Protein 2J05 (pdb70)

Secondary structure (P-SEA, 3-state):
cccbbbbbcbbbbccccccbbbbcccccccccccccccccccccccbbbbbbccccccccc/cbbbbbcccccccccccbbbbcccccccccccccccccccccccccccccccccccc

Radius of gyration: 14.73 Å; Cα contacts (8 Å, |Δi|>4): 265; chains: 2; bounding box: 36×28×39 Å

CATH classification: 2.30.30.40

Sequence (118 aa):
SHRRRVRAILPYTKVPDTDEISFLKGDFIVHNELEDGWWVTNLRTDEQGLIVEDLVEEVGRRRRVRAILPYTKVPDTDEISFLKGDFIVHNELEDGWWVTNLRTDEQGLIVEDLVEEV

Structure (mmCIF, N/CA/C/O backbone):
data_2J05
#
_entry.id   2J05
#
_cell.length_a   32.800
_cell.length_b   32.800
_cell.length_c   183.330
_cell.angle_alpha   90.00
_cell.angle_beta   90.00
_cell.angle_gamma   120.00
#
_symmetry.space_group_name_H-M   'P 61'
#
loop_
_entity.id
_entity.type
_entity.pdbx_description
1 polymer 'RAS GTPASE-ACTIVATING PROTEIN 1'
2 water water
#
loop_
_atom_site.group_PDB
_atom_site.id
_atom_site.type_symbol
_atom_site.label_atom_id
_atom_site.label_alt_id
_atom_site.label_comp_id
_atom_site.label_asym_id
_atom_site.label_entity_id
_atom_site.label_seq_id
_atom_site.pdbx_PDB_ins_code
_atom_site.Cartn_x
_atom_site.Cartn_y
_atom_site.Cartn_z
_atom_site.occupancy
_atom_site.B_iso_or_equiv
_atom_site.auth_seq_id
_atom_site.auth_comp_id
_atom_site.auth_asym_id
_atom_site.auth_atom_id
_atom_site.pdbx_PDB_model_num
ATOM 1 N N . SER A 1 2 ? 3.988 41.048 24.777 1.00 39.12 278 SER A N 1
ATOM 2 C CA . SER A 1 2 ? 5.119 40.078 24.841 1.00 35.33 278 SER A CA 1
ATOM 3 C C . SER A 1 2 ? 4.965 39.107 26.004 1.00 33.32 278 SER A C 1
ATOM 4 O O . SER A 1 2 ? 4.755 39.516 27.149 1.00 34.82 278 SER A O 1
ATOM 7 N N . HIS A 1 3 ? 5.074 37.819 25.701 1.00 29.40 279 HIS A N 1
ATOM 8 C CA . HIS A 1 3 ? 4.965 36.771 26.707 1.00 25.27 279 HIS A CA 1
ATOM 9 C C . HIS A 1 3 ? 6.352 36.194 26.981 1.00 21.80 279 HIS A C 1
ATOM 10 O O . HIS A 1 3 ? 6.497 35.212 27.695 1.00 18.52 279 HIS A O 1
ATOM 25 N N . ARG A 1 5 ? 9.736 35.161 28.447 1.00 15.45 281 ARG A N 1
ATOM 26 C CA . ARG A 1 5 ? 10.165 34.956 29.837 1.00 17.91 281 ARG A CA 1
ATOM 27 C C . ARG A 1 5 ? 9.011 34.941 30.839 1.00 14.76 281 ARG A C 1
ATOM 28 O O . ARG A 1 5 ? 9.199 35.277 32.009 1.00 15.36 281 ARG A O 1
ATOM 36 N N . ARG A 1 6 ? 7.825 34.558 30.388 1.00 12.43 282 ARG A N 1
ATOM 37 C CA . ARG A 1 6 ? 6.657 34.514 31.271 1.00 11.91 282 ARG A CA 1
ATOM 38 C C . ARG A 1 6 ? 6.058 33.124 31.325 1.00 12.70 282 ARG A C 1
ATOM 39 O O . ARG A 1 6 ? 6.259 32.311 30.415 1.00 13.80 282 ARG A O 1
ATOM 47 N N . ARG A 1 7 ? 5.342 32.846 32.411 1.00 12.17 283 ARG A N 1
ATOM 48 C CA . ARG A 1 7 ? 4.634 31.576 32.548 1.00 10.65 283 ARG A CA 1
ATOM 49 C C . ARG A 1 7 ? 3.221 31.860 32.043 1.00 11.44 283 ARG A C 1
ATOM 50 O O . ARG A 1 7 ? 2.581 32.844 32.445 1.00 12.98 283 ARG A O 1
ATOM 58 N N . VAL A 1 8 ? 2.754 31.010 31.137 1.00 10.88 284 VAL A N 1
ATOM 59 C CA . VAL A 1 8 ? 1.428 31.152 30.551 1.00 9.71 284 VAL A CA 1
ATOM 60 C C . VAL A 1 8 ? 0.636 29.859 30.767 1.00 9.94 284 VAL A C 1
ATOM 61 O O . VAL A 1 8 ? 1.210 28.798 30.988 1.00 11.46 284 VAL A O 1
ATOM 65 N N . ARG A 1 9 ? -0.688 29.958 30.702 1.00 10.69 285 ARG A N 1
ATOM 66 C CA . ARG A 1 9 ? -1.552 28.811 30.958 1.00 10.65 285 ARG A CA 1
ATOM 67 C C . ARG A 1 9 ? -2.511 28.575 29.799 1.00 9.27 285 ARG A C 1
ATOM 68 O O . ARG A 1 9 ? -3.098 29.520 29.286 1.00 10.76 285 ARG A O 1
ATOM 76 N N . ALA A 1 10 ? -2.671 27.312 29.412 1.00 9.72 286 ALA A N 1
ATOM 77 C CA . ALA A 1 10 ? -3.573 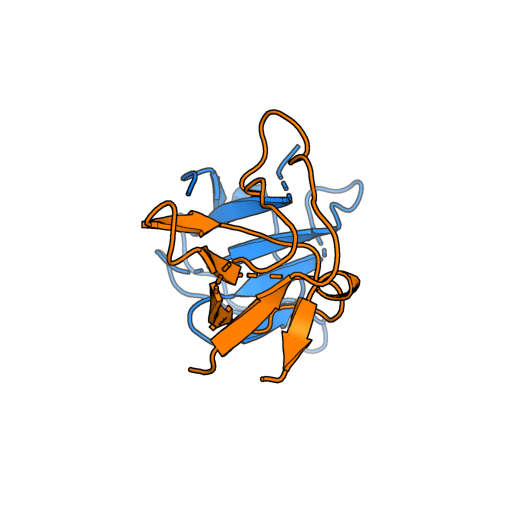26.939 28.320 1.00 10.21 286 ALA A CA 1
ATOM 78 C C . ALA A 1 10 ? -5.028 27.185 28.698 1.00 12.91 286 ALA A C 1
ATOM 79 O O . ALA A 1 10 ? -5.496 26.734 29.743 1.00 13.14 286 ALA A O 1
ATOM 81 N N . ILE A 1 11 ? -5.744 27.886 27.829 1.00 12.63 287 ILE A N 1
ATOM 82 C CA . ILE A 1 11 ? -7.154 28.165 28.077 1.00 14.35 287 ILE A CA 1
ATOM 83 C C . ILE A 1 11 ? -8.023 27.119 27.385 1.00 15.08 287 ILE A C 1
ATOM 84 O O . ILE A 1 11 ? -9.224 27.011 27.658 1.00 15.79 287 ILE A O 1
ATOM 89 N N . LEU A 1 12 ? -7.406 26.340 26.501 1.00 12.61 288 LEU A N 1
ATOM 90 C CA . LEU A 1 12 ? -8.095 25.293 25.759 1.00 11.88 288 LEU A CA 1
ATOM 91 C C . LEU A 1 12 ? -7.094 24.198 25.458 1.00 13.21 288 LEU A C 1
ATOM 92 O O . LEU A 1 12 ? -5.889 24.427 25.519 1.00 12.64 288 LEU A O 1
ATOM 97 N N . PRO A 1 13 ? -7.576 22.987 25.156 1.00 12.03 289 PRO A N 1
ATOM 98 C CA . PRO A 1 13 ? -6.657 21.893 24.835 1.00 12.10 289 PRO A CA 1
ATOM 99 C C . PRO A 1 13 ? -6.241 22.101 23.381 1.00 13.05 289 PRO A C 1
ATOM 100 O O . PRO A 1 13 ? -6.831 22.914 22.669 1.00 12.79 289 PRO A O 1
ATOM 104 N N . TYR A 1 14 ? -5.230 21.368 22.943 1.00 11.08 290 TYR A N 1
ATOM 105 C CA . TYR A 1 14 ? -4.781 21.486 21.566 1.00 10.79 290 TYR A CA 1
ATOM 106 C C . TYR A 1 14 ? -4.115 20.192 21.145 1.00 11.37 290 TYR A C 1
ATOM 107 O O . TYR A 1 14 ? -3.371 19.599 21.920 1.00 11.73 290 TYR A O 1
ATOM 116 N N . THR A 1 15 ? -4.395 19.757 19.923 1.00 10.19 291 THR A N 1
ATOM 117 C CA . THR A 1 15 ? -3.779 18.553 19.373 1.00 11.16 291 THR A CA 1
ATOM 118 C C . THR A 1 15 ? -2.890 19.049 18.236 1.00 11.80 291 THR A C 1
ATOM 119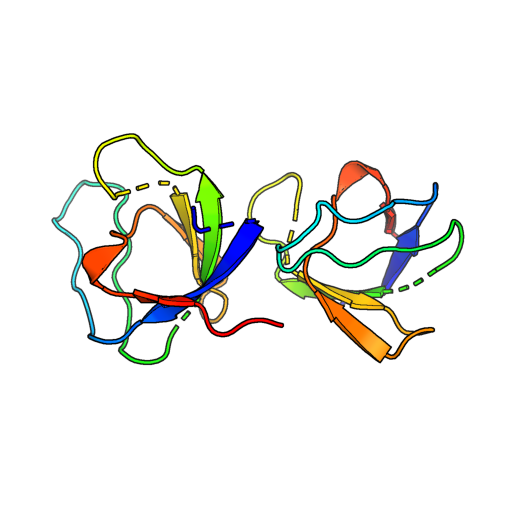 O O . THR A 1 15 ? -3.343 19.777 17.354 1.00 12.80 291 THR A O 1
ATOM 123 N N . LYS A 1 16 ? -1.620 18.656 18.264 1.00 10.81 292 LYS A N 1
ATOM 124 C CA . LYS A 1 16 ? -0.671 19.113 17.266 1.00 11.88 292 LYS A CA 1
ATOM 125 C C . LYS A 1 16 ? -0.958 18.641 15.855 1.00 11.41 292 LYS A C 1
ATOM 126 O O . LYS A 1 16 ? -1.580 17.601 15.646 1.00 13.71 292 LYS A O 1
ATOM 132 N N . VAL A 1 17 ? -0.502 19.433 14.892 1.00 11.49 293 VAL A N 1
ATOM 133 C CA . VAL A 1 17 ? -0.584 19.049 13.489 1.00 10.67 293 VAL A CA 1
ATOM 134 C C . VAL A 1 17 ? 0.534 18.000 13.374 1.00 11.55 293 VAL A C 1
ATOM 135 O O . VAL A 1 17 ? 1.667 18.258 13.770 1.00 12.35 293 VAL A O 1
ATOM 139 N N . PRO A 1 18 ? 0.229 16.801 12.862 1.00 13.32 294 PRO A N 1
ATOM 140 C CA . PRO A 1 18 ? 1.277 15.780 12.738 1.00 12.21 294 PRO A CA 1
ATOM 141 C C . PRO A 1 18 ? 2.479 16.235 11.917 1.00 13.30 294 PRO A C 1
ATOM 142 O O . PRO A 1 18 ? 2.341 16.996 10.965 1.00 14.83 294 PRO A O 1
ATOM 146 N N . ASP A 1 19 ? 3.654 15.758 12.312 1.00 16.08 295 ASP A N 1
ATOM 147 C CA . ASP A 1 19 ? 4.915 16.062 11.638 1.00 18.51 295 ASP A CA 1
ATOM 148 C C . ASP A 1 19 ? 5.416 17.491 11.760 1.00 17.75 295 ASP A C 1
ATOM 149 O O . ASP A 1 19 ? 6.184 17.976 10.923 1.00 20.36 295 ASP A O 1
ATOM 154 N N . THR A 1 20 ? 4.970 18.169 12.809 1.00 14.96 296 THR A N 1
ATOM 155 C CA . THR A 1 20 ? 5.428 19.521 13.087 1.00 15.16 296 THR A CA 1
ATOM 156 C C . THR A 1 20 ? 6.028 19.420 14.480 1.00 12.95 296 THR A C 1
ATOM 157 O O . THR A 1 20 ? 5.985 18.358 15.099 1.00 13.96 296 THR A O 1
ATOM 161 N N . ASP A 1 21 ? 6.587 20.513 14.974 1.00 13.45 297 ASP A N 1
ATOM 162 C CA . ASP A 1 21 ? 7.135 20.468 16.321 1.00 14.09 297 ASP A CA 1
ATOM 163 C C . ASP A 1 21 ? 6.243 21.185 17.309 1.00 13.75 297 ASP A C 1
ATOM 164 O O . ASP A 1 21 ? 6.678 21.668 18.357 1.00 13.72 297 ASP A O 1
ATOM 169 N N . GLU A 1 22 ? 4.968 21.249 16.943 1.00 11.50 298 GLU A N 1
ATOM 170 C CA . GLU A 1 22 ? 3.965 21.800 17.831 1.00 13.19 298 GLU A CA 1
ATOM 171 C C . GLU A 1 22 ? 3.814 20.704 18.869 1.00 12.43 298 GLU A C 1
ATOM 172 O O . GLU A 1 22 ? 4.123 19.543 18.600 1.00 13.91 298 GLU A O 1
ATOM 178 N N . ILE A 1 23 ? 3.364 21.064 20.062 1.00 11.32 299 ILE A N 1
ATOM 179 C CA . ILE A 1 23 ? 3.130 20.055 21.075 1.00 12.06 299 ILE A CA 1
ATOM 180 C C . ILE A 1 23 ? 1.655 20.060 21.436 1.00 12.46 299 ILE A C 1
ATOM 181 O O . ILE A 1 23 ? 0.994 21.099 21.396 1.00 11.28 299 ILE A O 1
ATOM 186 N N . SER A 1 24 ? 1.131 18.879 21.736 1.00 11.72 300 SER A N 1
ATOM 187 C CA . SER A 1 24 ? -0.264 18.771 22.148 1.00 11.33 300 SER A CA 1
ATOM 188 C C . SER A 1 24 ? -0.302 19.081 23.638 1.00 12.86 300 SER A C 1
ATOM 189 O O . SER A 1 24 ? 0.680 18.854 24.348 1.00 14.89 300 SER A O 1
ATOM 192 N N . PHE A 1 25 ? -1.417 19.620 24.121 1.00 10.60 301 PHE A N 1
ATOM 193 C CA . PHE A 1 25 ? -1.510 19.942 25.532 1.00 10.02 301 PHE A CA 1
ATOM 194 C C . PHE A 1 25 ? -2.944 19.965 26.018 1.00 11.41 301 PHE A C 1
ATOM 195 O O . PHE A 1 25 ? -3.896 19.936 25.227 1.00 11.52 301 PHE A O 1
ATOM 203 N N . LEU A 1 26 ? -3.083 19.999 27.333 1.00 9.56 302 LEU A N 1
ATOM 204 C CA . LEU A 1 26 ? -4.388 20.001 27.974 1.00 10.30 302 LEU A CA 1
ATOM 205 C C . LEU A 1 26 ? -4.740 21.362 28.502 1.00 12.00 302 LEU A C 1
ATOM 206 O O . LEU A 1 26 ? -3.863 22.182 28.800 1.00 12.16 302 LEU A O 1
ATOM 211 N N . LYS A 1 27 ? -6.034 21.629 28.625 1.00 13.66 303 LYS A N 1
ATOM 212 C CA . LYS A 1 27 ? -6.427 22.911 29.174 1.00 14.23 303 LYS A CA 1
ATOM 213 C C . LYS A 1 27 ? -5.825 22.941 30.581 1.00 14.50 303 LYS A C 1
ATOM 214 O O . LYS A 1 27 ? -5.798 21.923 31.279 1.00 14.45 303 LYS A O 1
ATOM 220 N N . GLY A 1 28 ? -5.313 24.097 30.987 1.00 14.14 304 GLY A N 1
ATOM 221 C CA . GLY A 1 28 ? -4.727 24.196 32.310 1.00 13.55 304 GLY A CA 1
ATOM 222 C C . GLY A 1 28 ? -3.222 23.974 32.370 1.00 13.92 304 GLY A C 1
ATOM 223 O O . GLY A 1 28 ? -2.576 24.325 33.357 1.00 15.64 304 GLY A O 1
ATOM 224 N N . ASP A 1 29 ? -2.657 23.375 31.327 1.00 13.18 305 ASP A N 1
ATOM 225 C CA . ASP A 1 29 ? -1.215 23.155 31.311 1.00 12.07 305 ASP A CA 1
ATOM 226 C C . ASP A 1 29 ? -0.502 24.498 31.371 1.00 11.79 305 ASP A C 1
ATOM 227 O O . ASP A 1 29 ? -0.988 25.498 30.850 1.00 12.12 305 ASP A O 1
ATOM 240 N N . PHE A 1 31 ? 3.197 26.755 30.812 1.00 9.52 307 PHE A N 1
ATOM 241 C CA . PHE A 1 31 ? 4.399 26.757 29.975 1.00 9.55 307 PHE A CA 1
ATOM 242 C C . PHE A 1 31 ? 5.268 27.968 30.269 1.00 9.53 307 PHE A C 1
ATOM 243 O O . PHE A 1 31 ? 4.783 28.984 30.761 1.00 11.51 307 PHE A O 1
ATOM 251 N N . ILE A 1 32 ? 6.552 27.852 29.949 1.00 10.61 308 ILE A N 1
ATOM 252 C CA . ILE A 1 32 ? 7.470 28.975 30.072 1.00 9.82 308 ILE A CA 1
ATOM 253 C C . ILE A 1 32 ? 7.822 29.322 28.626 1.00 10.36 308 ILE A C 1
ATOM 254 O O . ILE A 1 32 ? 8.205 28.451 27.850 1.00 10.93 308 ILE A O 1
ATOM 259 N N . VAL A 1 33 ? 7.669 30.587 28.260 1.00 10.48 309 VAL A N 1
ATOM 260 C CA . VAL A 1 33 ? 7.954 31.041 26.908 1.00 11.01 309 VAL A CA 1
ATOM 261 C C . VAL A 1 33 ? 9.438 31.361 26.706 1.00 12.67 309 VAL A C 1
ATOM 262 O O . VAL A 1 33 ? 9.992 32.212 27.398 1.00 11.97 309 VAL A O 1
ATOM 266 N N . HIS A 1 34 ? 10.073 30.679 25.752 1.00 11.04 310 HIS A N 1
ATOM 267 C CA . HIS A 1 34 ? 11.499 30.893 25.479 1.00 11.88 310 HIS A CA 1
ATOM 268 C C . HIS A 1 34 ? 11.776 31.796 24.279 1.00 13.06 310 HIS A C 1
ATOM 269 O O . HIS A 1 34 ? 12.743 32.557 24.284 1.00 13.18 310 HIS A O 1
ATOM 276 N N . ASN A 1 35 ? 10.945 31.683 23.248 1.00 11.08 311 ASN A N 1
ATOM 277 C CA . ASN A 1 35 ? 11.086 32.480 22.037 1.00 10.08 311 ASN A CA 1
ATOM 278 C C . ASN A 1 35 ? 9.705 32.848 21.518 1.00 12.33 311 ASN A C 1
ATOM 279 O O . ASN A 1 35 ? 8.788 32.021 21.521 1.00 12.01 311 ASN A O 1
ATOM 284 N N . GLU A 1 36 ? 9.562 34.085 21.059 1.00 14.44 312 GLU A N 1
ATOM 285 C CA . GLU A 1 36 ? 8.305 34.531 20.492 1.00 14.49 312 GLU A CA 1
ATOM 286 C C . GLU A 1 36 ? 8.555 34.752 19.011 1.00 15.81 312 GLU A C 1
ATOM 287 O O . GLU A 1 36 ? 9.386 35.577 18.633 1.00 17.99 312 GLU A O 1
ATOM 293 N N . LEU A 1 37 ? 7.862 33.998 18.168 1.00 15.77 313 LEU A N 1
ATOM 294 C CA . LEU A 1 37 ? 8.043 34.155 16.728 1.00 21.87 313 LEU A CA 1
ATOM 295 C C . LEU A 1 37 ? 7.050 35.230 16.251 1.00 26.34 313 LEU A C 1
ATOM 296 O O . LEU A 1 37 ? 6.006 35.434 16.876 1.00 28.46 313 LEU A O 1
ATOM 301 N N . GLU A 1 38 ? 7.370 35.922 15.160 1.00 31.64 314 GLU A N 1
ATOM 302 C CA . GLU A 1 38 ? 6.510 37.011 14.678 1.00 36.19 314 GLU A CA 1
ATOM 303 C C . GLU A 1 38 ? 5.162 36.656 14.048 1.00 37.07 314 GLU A C 1
ATOM 304 O O . GLU A 1 38 ? 4.674 37.389 13.184 1.00 40.22 314 GLU A O 1
ATOM 310 N N . ASP A 1 39 ? 4.551 35.557 14.480 1.00 35.87 315 ASP A N 1
ATOM 311 C CA . ASP A 1 39 ? 3.255 35.152 13.936 1.00 34.34 315 ASP A CA 1
ATOM 312 C C . ASP A 1 39 ? 2.322 34.662 15.043 1.00 32.15 315 ASP A C 1
ATOM 313 O O . ASP A 1 39 ? 1.226 34.164 14.776 1.00 31.03 315 ASP A O 1
ATOM 318 N N . GLY A 1 40 ? 2.764 34.809 16.287 1.00 27.58 316 GLY A N 1
ATOM 319 C CA . GLY A 1 40 ? 1.953 34.372 17.405 1.00 22.16 316 GLY A CA 1
ATOM 320 C C . GLY A 1 40 ? 2.443 33.059 17.981 1.00 17.74 316 GLY A C 1
ATOM 321 O O . GLY A 1 40 ? 2.142 32.732 19.129 1.00 16.95 316 GLY A O 1
ATOM 322 N N . TRP A 1 41 ? 3.191 32.291 17.193 1.00 15.41 317 TRP A N 1
ATOM 323 C CA . TRP A 1 41 ? 3.695 31.030 17.706 1.00 12.07 317 TRP A CA 1
ATOM 324 C C . TRP A 1 41 ? 4.898 31.282 18.600 1.00 12.85 317 TRP A C 1
ATOM 325 O O . TRP A 1 41 ? 5.600 32.283 18.456 1.00 12.86 317 TRP A O 1
ATOM 344 N N . TRP A 1 43 ? 8.158 29.221 21.114 1.00 8.55 319 TRP A N 1
ATOM 345 C CA . TRP A 1 43 ? 8.879 28.016 21.505 1.00 8.47 319 TRP A CA 1
ATOM 346 C C . TRP A 1 43 ? 8.805 28.049 23.028 1.00 8.51 319 TRP A C 1
ATOM 347 O O . TRP A 1 43 ? 9.176 29.046 23.656 1.00 9.91 319 TRP A O 1
ATOM 358 N N . VAL A 1 44 ? 8.326 26.956 23.614 1.00 9.36 320 VAL A N 1
ATOM 359 C CA . VAL A 1 44 ? 8.098 26.901 25.053 1.00 8.48 320 VAL A CA 1
ATOM 360 C C . VAL A 1 44 ? 8.416 25.546 25.662 1.00 7.40 320 VAL A C 1
ATOM 361 O O . VAL A 1 44 ? 8.728 24.584 24.963 1.00 8.61 320 VAL A O 1
ATOM 365 N N . THR A 1 45 ? 8.319 25.489 26.988 1.00 9.63 321 THR A N 1
ATOM 366 C CA . THR A 1 45 ? 8.442 24.230 27.703 1.00 10.12 321 THR A CA 1
ATOM 367 C C . THR A 1 45 ? 7.114 24.049 28.435 1.00 9.53 321 THR A C 1
ATOM 368 O O . THR A 1 45 ? 6.632 24.986 29.089 1.00 10.10 321 THR A O 1
ATOM 372 N N . ASN A 1 46 ? 6.512 22.869 28.298 1.00 9.88 322 ASN A N 1
ATOM 373 C CA . ASN A 1 46 ? 5.277 22.532 29.010 1.00 11.71 322 ASN A CA 1
ATOM 374 C C . ASN A 1 46 ? 5.792 22.049 30.370 1.00 10.92 322 ASN A C 1
ATOM 375 O O . ASN A 1 46 ? 6.540 21.074 30.446 1.00 11.75 322 ASN A O 1
ATOM 380 N N . LEU A 1 47 ? 5.407 22.752 31.431 1.00 10.90 323 LEU A N 1
ATOM 381 C CA . LEU A 1 47 ? 5.876 22.436 32.775 1.00 11.32 323 LEU A CA 1
ATOM 382 C C . LEU A 1 47 ? 5.402 21.104 33.341 1.00 14.82 323 LEU A C 1
ATOM 383 O O . LEU A 1 47 ? 6.009 20.564 34.267 1.00 16.67 323 LEU A O 1
ATOM 388 N N . ARG A 1 48 ? 4.322 20.565 32.791 1.00 15.45 324 ARG A N 1
ATOM 389 C CA . ARG A 1 48 ? 3.824 19.288 33.271 1.00 18.26 324 ARG A CA 1
ATOM 390 C C . ARG A 1 48 ? 4.595 18.129 32.649 1.00 19.64 324 ARG A C 1
ATOM 391 O O . ARG A 1 48 ? 5.027 17.216 33.345 1.00 23.46 324 ARG A O 1
ATOM 399 N N . THR A 1 49 ? 4.779 18.180 31.335 1.00 19.71 325 THR A N 1
ATOM 400 C CA . THR A 1 49 ? 5.462 17.116 30.608 1.00 21.98 325 THR A CA 1
ATOM 401 C C . THR A 1 49 ? 6.960 17.323 30.409 1.00 22.53 325 THR A C 1
ATOM 402 O O . THR A 1 49 ? 7.667 16.384 30.053 1.00 24.97 325 THR A O 1
ATOM 406 N N . ASP A 1 50 ? 7.433 18.547 30.628 1.00 21.30 326 ASP A N 1
ATOM 407 C CA . ASP A 1 50 ? 8.843 18.889 30.452 1.00 22.51 326 ASP A CA 1
ATOM 408 C C . ASP A 1 50 ? 9.280 18.817 28.998 1.00 20.36 326 ASP A C 1
ATOM 409 O O . ASP A 1 50 ? 10.471 18.767 28.699 1.00 23.54 326 ASP A O 1
ATOM 414 N N . GLU A 1 51 ? 8.318 18.817 28.088 1.00 17.71 327 GLU A N 1
ATOM 415 C CA . GLU A 1 51 ? 8.656 18.771 26.678 1.00 18.46 327 GLU A CA 1
ATOM 416 C C . GLU A 1 51 ? 8.744 20.182 26.108 1.00 13.94 327 GLU A C 1
ATOM 417 O O . GLU A 1 51 ? 8.051 21.102 26.558 1.00 14.51 327 GLU A O 1
ATOM 423 N N . GLN A 1 52 ? 9.628 20.359 25.133 1.00 13.43 328 GLN A N 1
ATOM 424 C CA . GLN A 1 52 ? 9.775 21.642 24.469 1.00 11.56 328 GLN A CA 1
ATOM 425 C C . GLN A 1 52 ? 9.036 21.543 23.148 1.00 12.53 328 GLN A C 1
ATOM 426 O O . GLN A 1 52 ? 8.981 20.479 22.531 1.00 15.50 328 GLN A O 1
ATOM 432 N N . GLY A 1 53 ? 8.479 22.661 22.715 1.00 9.57 329 GLY A N 1
ATOM 433 C CA . GLY A 1 53 ? 7.755 22.670 21.457 1.00 10.59 329 GLY A CA 1
ATOM 434 C C . GLY A 1 53 ? 7.091 23.994 21.171 1.00 8.38 329 GLY A C 1
ATOM 435 O O . GLY A 1 53 ? 7.195 24.946 21.942 1.00 10.01 329 GLY A O 1
ATOM 436 N N . LEU A 1 54 ? 6.380 24.043 20.052 1.00 8.84 330 LEU A N 1
ATOM 437 C CA . LEU A 1 54 ? 5.690 25.255 19.634 1.00 8.46 330 LEU A CA 1
ATOM 438 C C . LEU A 1 54 ? 4.241 25.274 20.098 1.00 8.00 330 LEU A C 1
ATOM 439 O O . LEU A 1 54 ? 3.562 24.253 20.020 1.00 9.71 330 LEU A O 1
ATOM 444 N N . ILE A 1 55 ? 3.796 26.420 20.599 1.00 10.32 331 ILE A N 1
ATOM 445 C CA . ILE A 1 55 ? 2.388 26.615 20.946 1.00 8.82 331 ILE A CA 1
ATOM 446 C C . ILE A 1 55 ? 2.042 28.023 20.473 1.00 10.89 331 ILE A C 1
ATOM 447 O O . ILE A 1 55 ? 2.922 28.878 20.296 1.00 10.99 331 ILE A O 1
ATOM 452 N N . VAL A 1 56 ? 0.757 28.283 20.277 1.00 9.40 332 VAL A N 1
ATOM 453 C CA . VAL A 1 56 ? 0.349 29.593 19.793 1.00 10.43 332 VAL A CA 1
ATOM 454 C C . VAL A 1 56 ? -0.209 30.455 20.926 1.00 11.35 332 VAL A C 1
ATOM 455 O O . VAL A 1 56 ? -0.914 29.967 21.818 1.00 11.33 332 VAL A O 1
ATOM 459 N N . GLU A 1 57 ? 0.134 31.739 20.896 1.00 12.63 333 GLU A N 1
ATOM 460 C CA . GLU A 1 57 ? -0.276 32.663 21.952 1.00 14.36 333 GLU A CA 1
ATOM 461 C C . GLU A 1 57 ? -1.777 32.810 22.152 1.00 12.63 333 GLU A C 1
ATOM 462 O O . GLU A 1 57 ? -2.236 33.100 23.255 1.00 13.58 333 GLU A O 1
ATOM 468 N N . ASP A 1 58 ? -2.546 32.604 21.091 1.00 12.23 334 ASP A N 1
ATOM 469 C CA . ASP A 1 58 ? -3.994 32.749 21.184 1.00 15.93 334 ASP A CA 1
ATOM 470 C C . ASP A 1 58 ? -4.612 31.749 22.152 1.00 12.85 334 ASP A C 1
ATOM 471 O O . ASP A 1 58 ? -5.703 31.983 22.685 1.00 15.15 334 ASP A O 1
ATOM 476 N N . LEU A 1 59 ? -3.920 30.639 22.392 1.00 11.25 335 LEU A N 1
ATOM 477 C CA . LEU A 1 59 ? -4.462 29.610 23.281 1.00 10.02 335 LEU A CA 1
ATOM 478 C C . LEU A 1 59 ? -3.998 29.687 24.735 1.00 11.36 335 LEU A C 1
ATOM 479 O O . LEU A 1 59 ? -4.307 28.799 25.525 1.00 12.00 335 LEU A O 1
ATOM 484 N N . VAL A 1 60 ? -3.267 30.737 25.098 1.00 10.52 336 VAL A N 1
ATOM 485 C CA . VAL A 1 60 ? -2.804 30.851 26.486 1.00 10.90 336 VAL A CA 1
ATOM 486 C C . VAL A 1 60 ? -3.005 32.249 27.072 1.00 11.76 336 VAL A C 1
ATOM 487 O O . VAL A 1 60 ? -3.242 33.199 26.339 1.00 14.30 336 VAL A O 1
ATOM 491 N N . GLU A 1 61 ? -2.904 32.348 28.402 1.00 12.56 337 GLU A N 1
ATOM 492 C CA . GLU A 1 61 ? -2.998 33.616 29.128 1.00 13.93 337 GLU A CA 1
ATOM 493 C C . GLU A 1 61 ? -1.847 33.658 30.139 1.00 13.03 337 GLU A C 1
ATOM 494 O O . GLU A 1 61 ? -1.455 32.625 30.674 1.00 14.07 337 GLU A O 1
ATOM 500 N N . GLU A 1 62 ? -1.320 34.846 30.410 1.00 15.41 338 GLU A N 1
ATOM 501 C CA . GLU A 1 62 ? -0.234 34.972 31.385 1.00 17.64 338 GLU A CA 1
ATOM 502 C C . GLU A 1 62 ? -0.804 34.792 32.789 1.00 16.33 338 GLU A C 1
ATOM 503 O O . GLU A 1 62 ? -1.856 35.356 33.109 1.00 17.45 338 GLU A O 1
ATOM 509 N N . VAL A 1 63 ? -0.119 34.016 33.626 1.00 15.63 339 VAL A N 1
ATOM 510 C CA . VAL A 1 63 ? -0.586 33.807 34.996 1.00 16.12 339 VAL A CA 1
ATOM 511 C C . VAL A 1 63 ? 0.417 34.232 36.071 1.00 16.81 339 VAL A C 1
ATOM 512 O O . VAL A 1 63 ? 0.132 34.113 37.266 1.00 19.05 339 VAL A O 1
ATOM 516 N N . GLY A 1 64 ? 1.581 34.717 35.654 1.00 16.97 340 GLY A N 1
ATOM 517 C CA . GLY A 1 64 ? 2.583 35.131 36.620 1.00 17.35 340 GLY A CA 1
ATOM 518 C C . GLY A 1 64 ? 3.302 33.976 37.299 1.00 19.04 340 GLY A C 1
ATOM 519 O O . GLY A 1 64 ? 3.124 32.807 36.936 1.00 18.28 340 GLY A O 1
ATOM 520 N N . ARG A 1 65 ? 4.108 34.318 38.306 1.00 19.19 341 ARG A N 1
ATOM 521 C CA . ARG A 1 65 ? 4.905 33.363 39.074 1.00 22.21 341 ARG A CA 1
ATOM 522 C C . ARG A 1 65 ? 4.118 32.536 40.096 1.00 26.75 341 ARG A C 1
ATOM 523 O O . ARG A 1 65 ? 4.623 31.452 40.474 1.00 30.49 341 ARG A O 1
ATOM 532 N N . ARG B 1 5 ? 14.800 16.768 40.931 1.00 24.60 281 ARG B N 1
ATOM 533 C CA . ARG B 1 5 ? 14.611 17.667 42.120 1.00 21.94 281 ARG B CA 1
ATOM 534 C C . ARG B 1 5 ? 15.957 17.832 42.807 1.00 21.28 281 ARG B C 1
ATOM 535 O O . ARG B 1 5 ? 16.236 17.214 43.833 1.00 18.63 281 ARG B O 1
ATOM 543 N N . ARG B 1 6 ? 16.799 18.666 42.220 1.00 20.10 282 ARG B N 1
ATOM 544 C CA . ARG B 1 6 ? 18.127 18.887 42.761 1.00 20.47 282 ARG B CA 1
ATOM 545 C C . ARG B 1 6 ? 18.330 20.334 43.170 1.00 18.94 282 ARG B C 1
ATOM 546 O O . ARG B 1 6 ? 17.573 21.227 42.794 1.00 17.49 282 ARG B O 1
ATOM 554 N N . ARG B 1 7 ? 19.375 20.555 43.949 1.00 18.54 283 ARG B N 1
ATOM 555 C CA . ARG B 1 7 ? 19.700 21.885 44.410 1.00 15.26 283 ARG B CA 1
ATOM 556 C C . ARG B 1 7 ? 20.851 22.410 43.555 1.00 14.84 283 ARG B C 1
ATOM 557 O O . ARG B 1 7 ? 21.769 21.664 43.229 1.00 16.43 283 ARG B O 1
ATOM 565 N N . VAL B 1 8 ? 20.769 23.674 43.155 1.00 11.61 284 VAL B N 1
ATOM 566 C CA . VAL B 1 8 ? 21.849 24.302 42.394 1.00 12.10 284 VAL B CA 1
ATOM 567 C C . VAL B 1 8 ? 22.199 25.597 43.120 1.00 11.98 284 VAL B C 1
ATOM 568 O O . VAL B 1 8 ? 21.393 26.135 43.886 1.00 13.30 284 VAL B O 1
ATOM 572 N N . ARG B 1 9 ? 23.408 26.089 42.885 1.00 11.65 285 ARG B N 1
ATOM 573 C CA . ARG B 1 9 ? 23.890 27.288 43.565 1.00 10.40 285 ARG B CA 1
ATOM 574 C C . ARG B 1 9 ? 24.317 28.372 42.591 1.00 11.06 285 ARG B C 1
ATOM 575 O O . ARG B 1 9 ? 24.966 28.077 41.585 1.00 12.17 285 ARG B O 1
ATOM 583 N N . ALA B 1 10 ? 23.957 29.618 42.890 1.00 10.54 286 ALA B N 1
ATOM 584 C CA . ALA B 1 10 ? 24.337 30.741 42.027 1.00 10.75 286 ALA B CA 1
ATOM 585 C C . ALA B 1 10 ? 25.840 31.024 42.163 1.00 11.10 286 ALA B C 1
ATOM 586 O O . ALA B 1 10 ? 26.369 31.089 43.272 1.00 11.79 286 ALA B O 1
ATOM 588 N N . ILE B 1 11 ? 26.524 31.177 41.033 1.00 12.66 287 ILE B N 1
ATOM 589 C CA . ILE B 1 11 ? 27.955 31.478 41.062 1.00 12.45 287 ILE B CA 1
ATOM 590 C C . ILE B 1 11 ? 28.179 32.981 40.931 1.00 15.12 287 ILE B C 1
ATOM 591 O O . ILE B 1 11 ? 29.250 33.489 41.267 1.00 14.28 287 ILE B O 1
ATOM 596 N N . LEU B 1 12 ? 27.144 33.676 40.468 1.00 11.85 288 LEU B N 1
ATOM 597 C CA . LEU B 1 12 ? 27.153 35.126 40.291 1.00 13.99 288 LEU B CA 1
ATOM 598 C C . LEU B 1 12 ? 25.741 35.632 40.545 1.00 14.06 288 LEU B C 1
ATOM 599 O O . LEU B 1 12 ? 24.783 34.855 40.498 1.00 14.26 288 LEU B O 1
ATOM 604 N N . PRO B 1 13 ? 25.585 36.931 40.834 1.00 14.05 289 PRO B N 1
ATOM 605 C CA . PRO B 1 13 ? 24.257 37.499 41.085 1.00 13.30 289 PRO B CA 1
ATOM 606 C C . PRO B 1 13 ? 23.519 37.748 39.763 1.00 15.22 289 PRO B C 1
ATOM 607 O O . PRO B 1 13 ? 24.100 37.634 38.681 1.00 15.98 289 PRO B O 1
ATOM 611 N N . TYR B 1 14 ? 22.239 38.081 39.855 1.00 13.58 290 TYR B N 1
ATOM 612 C CA . TYR B 1 14 ? 21.441 38.332 38.669 1.00 14.54 290 TYR B CA 1
ATOM 613 C C . TYR B 1 14 ? 20.281 39.239 39.010 1.00 13.94 290 TYR B C 1
ATOM 614 O O . TYR B 1 14 ? 19.639 39.061 40.040 1.00 14.77 290 TYR B O 1
ATOM 623 N N . THR B 1 15 ? 20.024 40.211 38.140 1.00 15.66 291 THR B N 1
ATOM 624 C CA . THR B 1 15 ? 18.897 41.115 38.307 1.00 17.59 291 THR B CA 1
ATOM 625 C C . THR B 1 15 ? 17.890 40.734 37.223 1.00 15.63 291 THR B C 1
ATOM 626 O O . THR B 1 15 ? 18.193 40.749 36.027 1.00 14.61 291 THR B O 1
ATOM 630 N N . LYS B 1 16 ? 16.690 40.374 37.655 1.00 14.51 292 LYS B N 1
ATOM 631 C CA . LYS B 1 16 ? 15.641 39.962 36.732 1.00 15.57 292 LYS B CA 1
ATOM 632 C C . LYS B 1 16 ? 15.278 41.023 35.689 1.00 17.82 292 LYS B C 1
ATOM 633 O O . LYS B 1 16 ? 15.429 42.229 35.918 1.00 16.99 292 LYS B O 1
ATOM 639 N N . VAL B 1 17 ? 14.813 40.557 34.534 1.00 15.97 293 VAL B N 1
ATOM 640 C CA . VAL B 1 17 ? 14.354 41.451 33.478 1.00 16.19 293 VAL B CA 1
ATOM 641 C C . VAL B 1 17 ? 12.988 41.921 33.980 1.00 16.27 293 VAL B C 1
ATOM 642 O O . VAL B 1 17 ? 12.149 41.100 34.335 1.00 16.75 293 VAL B O 1
ATOM 646 N N . PRO B 1 18 ? 12.752 43.243 34.042 1.00 17.71 294 PRO B N 1
ATOM 647 C CA . PRO B 1 18 ? 11.472 43.780 34.515 1.00 20.68 294 PRO B CA 1
ATOM 648 C C . PRO B 1 18 ? 10.244 43.218 33.811 1.00 23.56 294 PRO B C 1
ATOM 649 O O . PRO B 1 18 ? 10.285 42.889 32.620 1.00 21.06 294 PRO B O 1
ATOM 653 N N . ASP B 1 19 ? 9.159 43.117 34.575 1.00 26.65 295 ASP B N 1
ATOM 654 C CA . ASP B 1 19 ? 7.875 42.630 34.083 1.00 30.67 295 ASP B CA 1
ATOM 655 C C . ASP B 1 19 ? 7.890 41.251 33.440 1.00 29.69 295 ASP B C 1
ATOM 656 O O . ASP B 1 19 ? 7.146 40.995 32.493 1.00 33.58 295 ASP B O 1
ATOM 661 N N . THR B 1 20 ? 8.747 40.367 33.941 1.00 26.00 296 THR B N 1
ATOM 662 C CA . THR B 1 20 ? 8.807 38.998 33.434 1.00 21.77 296 THR B CA 1
ATOM 663 C C . THR B 1 20 ? 8.657 38.115 34.656 1.00 19.74 296 THR B C 1
ATOM 664 O O . THR B 1 20 ? 8.439 38.614 35.762 1.00 20.62 296 THR B O 1
ATOM 668 N N . ASP B 1 21 ? 8.766 36.807 34.470 1.00 15.03 297 ASP B N 1
ATOM 669 C CA . ASP B 1 21 ? 8.636 35.920 35.607 1.00 14.49 297 ASP B CA 1
ATOM 670 C C . ASP B 1 21 ? 9.977 35.418 36.108 1.00 14.32 297 ASP B C 1
ATOM 671 O O . ASP B 1 21 ? 10.082 34.394 36.793 1.00 13.20 297 ASP B O 1
ATOM 676 N N . GLU B 1 22 ? 11.012 36.174 35.762 1.00 13.58 298 GLU B N 1
ATOM 677 C CA . GLU B 1 22 ? 12.355 35.883 36.235 1.00 13.37 298 GLU B CA 1
ATOM 678 C C . GLU B 1 22 ? 12.445 36.374 37.676 1.00 14.85 298 GLU B C 1
ATOM 679 O O . GLU B 1 22 ? 11.662 37.230 38.104 1.00 17.31 298 GLU B O 1
ATOM 685 N N . ILE B 1 23 ? 13.399 35.824 38.419 1.00 12.77 299 ILE B N 1
ATOM 686 C CA . ILE B 1 23 ? 13.619 36.245 39.794 1.00 13.82 299 ILE B CA 1
ATOM 687 C C . ILE B 1 23 ? 15.081 36.659 39.935 1.00 12.72 299 ILE B C 1
ATOM 688 O O . ILE B 1 23 ? 15.956 36.158 39.232 1.00 13.07 299 ILE B O 1
ATOM 693 N N . SER B 1 24 ? 15.332 37.619 40.811 1.00 13.79 300 SER B N 1
ATOM 694 C CA . SER B 1 24 ? 16.697 38.081 41.032 1.00 14.03 300 SER B CA 1
ATOM 695 C C . SER B 1 24 ? 17.340 37.229 42.111 1.00 13.56 300 SER B C 1
ATOM 696 O O . SER B 1 24 ? 16.653 36.625 42.938 1.00 15.70 300 SER B O 1
ATOM 699 N N . PHE B 1 25 ? 18.664 37.152 42.094 1.00 11.75 301 PHE B N 1
ATOM 700 C CA . PHE B 1 25 ? 19.358 36.371 43.106 1.00 10.10 301 PHE B CA 1
ATOM 701 C C . PHE B 1 25 ? 20.785 36.852 43.334 1.00 11.83 301 PHE B C 1
ATOM 702 O O . PHE B 1 25 ? 21.297 37.712 42.602 1.00 13.51 301 PHE B O 1
ATOM 710 N N . LEU B 1 26 ? 21.407 36.284 44.363 1.00 10.60 302 LEU B N 1
ATOM 711 C CA . LEU B 1 26 ? 22.772 36.639 44.760 1.00 10.80 302 LEU B CA 1
ATOM 712 C C . LEU B 1 26 ? 23.691 35.439 44.652 1.00 9.59 302 LEU B C 1
ATOM 713 O O . LEU B 1 26 ? 23.237 34.294 44.703 1.00 11.42 302 LEU B O 1
ATOM 718 N N . LYS B 1 27 ? 24.989 35.693 44.522 1.00 10.69 303 LYS B N 1
ATOM 719 C CA . LYS B 1 27 ? 25.934 34.591 44.485 1.00 8.69 303 LYS B CA 1
ATOM 720 C C . LYS B 1 27 ? 25.761 33.795 45.779 1.00 10.58 303 LYS B C 1
ATOM 721 O O . LYS B 1 27 ? 25.648 34.375 46.865 1.00 11.18 303 LYS B O 1
ATOM 727 N N . GLY B 1 28 ? 25.740 32.470 45.665 1.00 10.74 304 GLY B N 1
ATOM 728 C CA . GLY B 1 28 ? 25.594 31.643 46.842 1.00 10.03 304 GLY B CA 1
ATOM 729 C C . GLY B 1 28 ? 24.177 31.203 47.121 1.00 10.23 304 GLY B C 1
ATOM 730 O O . GLY B 1 28 ? 23.967 30.295 47.920 1.00 12.34 304 GLY B O 1
ATOM 731 N N . ASP B 1 29 ? 23.205 31.847 46.483 1.00 11.60 305 ASP B N 1
ATOM 732 C CA . ASP B 1 29 ? 21.816 31.439 46.685 1.00 11.68 305 ASP B CA 1
ATOM 733 C C . ASP B 1 29 ? 21.627 29.998 46.222 1.00 11.36 305 ASP B C 1
ATOM 734 O O . ASP B 1 29 ? 22.209 29.556 45.228 1.00 10.81 305 ASP B O 1
ATOM 747 N N . PHE B 1 31 ? 18.924 27.005 45.046 1.00 11.27 307 PHE B N 1
ATOM 748 C CA . PHE B 1 31 ? 17.622 26.859 44.395 1.00 10.41 307 PHE B CA 1
ATOM 749 C C . PHE B 1 31 ? 17.268 25.396 44.253 1.00 11.10 307 PHE B C 1
ATOM 750 O O . PHE B 1 31 ? 18.148 24.536 44.146 1.00 13.35 307 PHE B O 1
ATOM 758 N N . ILE B 1 32 ? 15.973 25.111 44.248 1.00 9.27 308 ILE B N 1
ATOM 759 C CA . ILE B 1 32 ? 15.540 23.750 43.978 1.00 10.26 308 ILE B CA 1
ATOM 760 C C . ILE B 1 32 ? 15.006 23.829 42.550 1.00 9.58 308 ILE B C 1
ATOM 761 O O . ILE B 1 32 ? 14.198 24.706 42.230 1.00 11.02 308 ILE B O 1
ATOM 766 N N . VAL B 1 33 ? 15.487 22.938 41.692 1.00 9.58 309 VAL B N 1
ATOM 767 C CA . VAL B 1 33 ? 15.064 22.912 40.294 1.00 10.60 309 VAL B CA 1
ATOM 768 C C . VAL B 1 33 ? 13.764 22.129 40.119 1.00 11.32 309 VAL B C 1
ATOM 769 O O . VAL B 1 33 ? 13.694 20.944 40.462 1.00 14.26 309 VAL B O 1
ATOM 773 N N . HIS B 1 34 ? 12.732 22.791 39.596 1.00 10.27 310 HIS B N 1
ATOM 774 C CA . HIS B 1 34 ? 11.449 22.116 39.371 1.00 12.14 310 HIS B CA 1
ATOM 775 C C . HIS B 1 34 ? 11.360 21.590 37.947 1.00 12.21 310 HIS B C 1
ATOM 776 O O . HIS B 1 34 ? 10.771 20.543 37.707 1.00 13.29 310 HIS B O 1
ATOM 783 N N . ASN B 1 35 ? 11.934 22.332 37.008 1.00 10.34 311 ASN B N 1
ATOM 784 C CA . ASN B 1 35 ? 11.918 21.960 35.595 1.00 11.12 311 ASN B CA 1
ATOM 785 C C . ASN B 1 35 ? 13.203 22.446 34.964 1.00 10.52 311 ASN B C 1
ATOM 786 O O . ASN B 1 35 ? 13.618 23.583 35.201 1.00 11.50 311 ASN B O 1
ATOM 791 N N . GLU B 1 36 ? 13.817 21.593 34.149 1.00 12.83 312 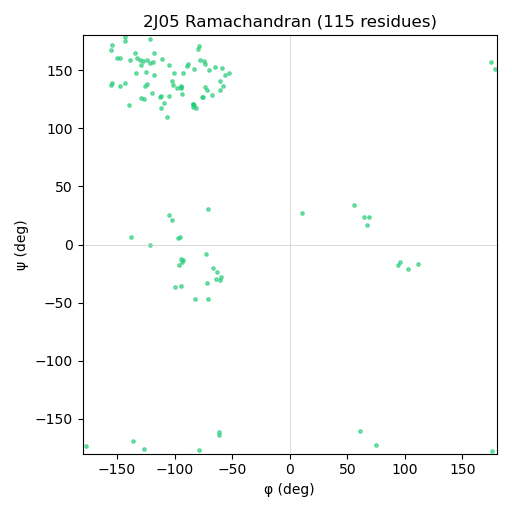GLU B N 1
ATOM 792 C CA . GLU B 1 36 ? 15.041 21.943 33.446 1.00 14.51 312 GLU B CA 1
ATOM 793 C C . GLU B 1 36 ? 14.777 22.946 32.316 1.00 15.37 312 GLU B C 1
ATOM 794 O O . GLU B 1 36 ? 15.620 23.785 32.023 1.00 15.26 312 GLU B O 1
ATOM 800 N N . LEU B 1 37 ? 13.611 22.847 31.687 1.00 12.57 313 LEU B N 1
ATOM 801 C CA . LEU B 1 37 ? 13.230 23.727 30.567 1.00 12.37 313 LEU B CA 1
ATOM 802 C C . LEU B 1 37 ? 14.214 23.547 29.409 1.00 12.74 313 LEU B C 1
ATOM 803 O O . LEU B 1 37 ? 14.893 22.531 29.315 1.00 16.66 313 LEU B O 1
ATOM 808 N N . GLU B 1 38 ? 14.247 24.523 28.514 1.00 14.33 314 GLU B N 1
ATOM 809 C CA . GLU B 1 38 ? 15.162 24.497 27.385 1.00 15.11 314 GLU B CA 1
ATOM 810 C C . GLU B 1 38 ? 16.536 24.829 27.955 1.00 17.53 314 GLU B C 1
ATOM 811 O O . GLU B 1 38 ? 16.634 25.418 29.029 1.00 17.85 314 GLU B O 1
ATOM 817 N N . ASP B 1 39 ? 17.599 24.438 27.261 1.00 18.33 315 ASP B N 1
ATOM 818 C CA . ASP B 1 39 ? 18.939 24.751 27.752 1.00 18.63 315 ASP B CA 1
ATOM 819 C C . ASP B 1 39 ? 19.061 26.267 27.831 1.00 18.86 315 ASP B C 1
ATOM 820 O O . ASP B 1 39 ? 18.676 26.979 26.896 1.00 19.57 315 ASP B O 1
ATOM 825 N N . GLY B 1 40 ? 19.579 26.760 28.958 1.00 19.06 316 GLY B N 1
ATOM 826 C CA . GLY B 1 40 ? 19.729 28.191 29.145 1.00 16.40 316 GLY B CA 1
ATOM 827 C C . GLY B 1 40 ? 18.800 28.774 30.201 1.00 15.64 316 GLY B C 1
ATOM 828 O O . GLY B 1 40 ? 19.028 29.877 30.707 1.00 16.79 316 GLY B O 1
ATOM 829 N N . TRP B 1 41 ? 17.763 28.018 30.558 1.00 15.23 317 TRP B N 1
ATOM 830 C CA . TRP B 1 41 ? 16.781 28.484 31.535 1.00 15.80 317 TRP B CA 1
ATOM 831 C C . TRP B 1 41 ? 16.448 27.381 32.517 1.00 12.33 317 TRP B C 1
ATOM 832 O O . TRP B 1 41 ? 16.685 26.225 32.242 1.00 13.00 317 TRP B O 1
ATOM 851 N N . TRP B 1 43 ? 13.318 26.541 35.843 1.00 9.16 319 TRP B N 1
ATOM 852 C CA . TRP B 1 43 ? 12.170 26.993 36.646 1.00 9.93 319 TRP B CA 1
ATOM 853 C C . TRP B 1 43 ? 12.518 26.454 38.025 1.00 9.25 319 TRP B C 1
ATOM 854 O O . TRP B 1 43 ? 12.651 25.244 38.220 1.00 9.50 319 TRP B O 1
ATOM 865 N N . VAL B 1 44 ? 12.651 27.364 38.982 1.00 8.41 320 VAL B N 1
ATOM 866 C CA . VAL B 1 44 ? 13.126 26.999 40.304 1.00 8.77 320 VAL B CA 1
ATOM 867 C C . VAL B 1 44 ? 12.462 27.749 41.438 1.00 8.91 320 VAL B C 1
ATOM 868 O O . VAL B 1 44 ? 11.607 28.609 41.235 1.00 10.90 320 VAL B O 1
ATOM 872 N N . THR B 1 45 ? 12.885 27.395 42.646 1.00 9.55 321 THR B N 1
ATOM 873 C CA . THR B 1 45 ? 12.482 28.105 43.845 1.00 9.45 321 THR B CA 1
ATOM 874 C C . THR B 1 45 ? 13.782 28.481 44.541 1.00 9.08 321 THR B C 1
ATOM 875 O O . THR B 1 45 ? 14.632 27.628 44.787 1.00 8.80 321 THR B O 1
ATOM 879 N N . ASN B 1 46 ? 13.939 29.773 44.811 1.00 9.74 322 ASN B N 1
ATOM 880 C CA . ASN B 1 46 ? 15.100 30.285 45.518 1.00 9.36 322 ASN B CA 1
ATOM 881 C C . ASN B 1 46 ? 14.773 30.013 46.991 1.00 8.91 322 ASN B C 1
ATOM 882 O O . ASN B 1 46 ? 13.798 30.543 47.522 1.00 10.03 322 ASN B O 1
ATOM 887 N N . LEU B 1 47 ? 15.576 29.184 47.644 1.00 10.08 323 LEU B N 1
ATOM 888 C CA . LEU B 1 47 ? 15.308 28.846 49.041 1.00 9.87 323 LEU B CA 1
ATOM 889 C C . LEU B 1 47 ? 15.398 30.009 50.025 1.00 12.79 323 LEU B C 1
ATOM 890 O O . LEU B 1 47 ? 14.707 30.003 51.041 1.00 15.14 323 LEU B O 1
ATOM 895 N N . ARG B 1 48 ? 16.237 31.002 49.741 1.00 12.58 324 ARG B N 1
ATOM 896 C CA . ARG B 1 48 ? 16.369 32.149 50.638 1.00 12.44 324 ARG B CA 1
ATOM 897 C C . ARG B 1 48 ? 15.145 33.050 50.612 1.00 12.54 324 ARG B C 1
ATOM 898 O O . ARG B 1 48 ? 14.644 33.462 51.662 1.00 14.79 324 ARG B O 1
ATOM 906 N N . THR B 1 49 ? 14.665 33.369 49.413 1.00 11.97 325 THR B N 1
ATOM 907 C CA . THR B 1 49 ? 13.518 34.265 49.275 1.00 14.12 325 THR B CA 1
ATOM 908 C C . THR B 1 49 ? 12.180 33.538 49.213 1.00 14.42 325 THR B C 1
ATOM 909 O O . THR B 1 49 ? 11.121 34.155 49.334 1.00 17.55 325 THR B O 1
ATOM 913 N N . ASP B 1 50 ? 12.246 32.225 49.011 1.00 14.95 326 ASP B N 1
ATOM 914 C CA . ASP B 1 50 ? 11.074 31.368 48.888 1.00 16.19 326 ASP B CA 1
ATOM 915 C C . ASP B 1 50 ? 10.263 31.744 47.648 1.00 15.86 326 ASP B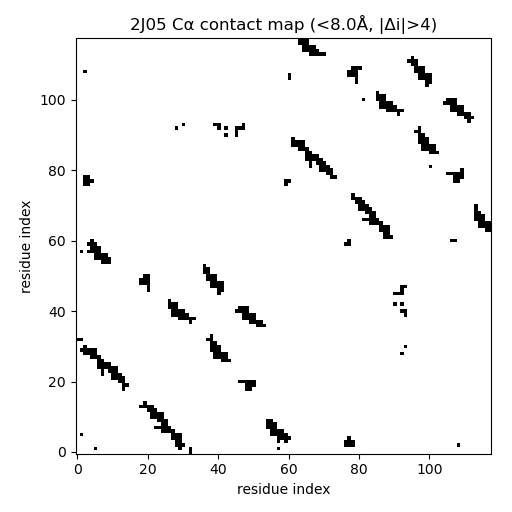 C 1
ATOM 916 O O . ASP B 1 50 ? 9.067 31.466 47.568 1.00 20.54 326 ASP B O 1
ATOM 921 N N . GLU B 1 51 ? 10.924 32.370 46.676 1.00 14.46 327 GLU B N 1
ATOM 922 C CA . GLU B 1 51 ? 10.273 32.781 45.435 1.00 15.28 327 GLU B CA 1
ATOM 923 C C . GLU B 1 51 ? 10.435 31.741 44.342 1.00 13.52 327 GLU B C 1
ATOM 924 O O . GLU B 1 51 ? 11.531 31.221 44.139 1.00 13.93 327 GLU B O 1
ATOM 930 N N . GLN B 1 52 ? 9.348 31.452 43.636 1.00 12.27 328 GLN B N 1
ATOM 931 C CA . GLN B 1 52 ? 9.404 30.520 42.524 1.00 12.63 328 GLN B CA 1
ATOM 932 C C . GLN B 1 52 ? 9.524 31.373 41.267 1.00 12.79 328 GLN B C 1
ATOM 933 O O . GLN B 1 52 ? 8.824 32.373 41.122 1.00 13.48 328 GLN B O 1
ATOM 939 N N . GLY B 1 53 ? 10.422 31.001 40.367 1.00 9.81 329 GLY B N 1
ATOM 940 C CA . GLY B 1 53 ? 10.563 31.790 39.165 1.00 11.07 329 GLY B CA 1
ATOM 941 C C . GLY B 1 53 ? 11.560 31.249 38.167 1.00 9.81 329 GLY B C 1
ATOM 942 O O . GLY B 1 53 ? 12.133 30.176 38.327 1.00 10.28 329 GLY B O 1
ATOM 943 N N . LEU B 1 54 ? 11.781 32.045 37.132 1.00 10.56 330 LEU B N 1
ATOM 944 C CA . LEU B 1 54 ? 12.666 31.689 36.047 1.00 11.48 330 LEU B CA 1
ATOM 945 C C . LEU B 1 54 ? 14.065 32.248 36.264 1.00 12.31 330 LEU B C 1
ATOM 946 O O . LEU B 1 54 ? 14.216 33.410 36.659 1.00 13.05 330 LEU B O 1
ATOM 951 N N . ILE B 1 55 ? 15.084 31.423 36.032 1.00 12.79 331 ILE B N 1
ATOM 952 C CA . ILE B 1 55 ? 16.461 31.894 36.155 1.0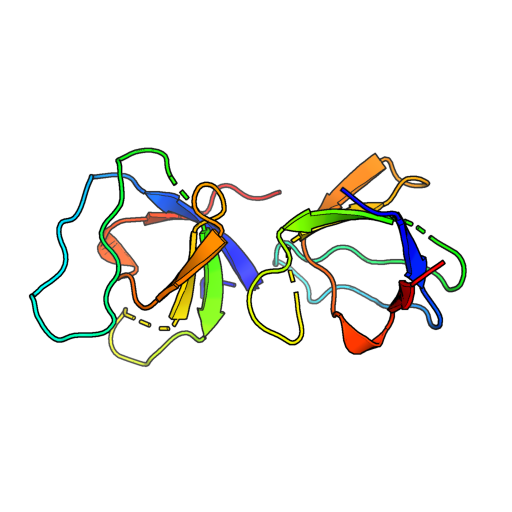0 14.62 331 ILE B CA 1
ATOM 953 C C . ILE B 1 55 ? 17.281 31.470 34.940 1.00 17.30 331 ILE B C 1
ATOM 954 O O . ILE B 1 55 ? 16.887 30.567 34.194 1.00 15.78 331 ILE B O 1
ATOM 959 N N . VAL B 1 56 ? 18.408 32.162 34.746 1.00 18.75 332 VAL B N 1
ATOM 960 C CA . VAL B 1 56 ? 19.356 31.881 33.673 1.00 19.98 332 VAL B CA 1
ATOM 961 C C . VAL B 1 56 ? 20.256 30.749 34.162 1.00 17.99 332 VAL B C 1
ATOM 962 O O . VAL B 1 56 ? 20.950 30.867 35.169 1.00 18.74 332 VAL B O 1
ATOM 966 N N . GLU B 1 57 ? 20.241 29.652 33.425 1.00 17.04 333 GLU B N 1
ATOM 967 C CA . GLU B 1 57 ? 20.998 28.459 33.777 1.00 18.25 333 GLU B CA 1
ATOM 968 C C . GLU B 1 57 ? 22.529 28.584 33.870 1.00 18.81 333 GLU B C 1
ATOM 969 O O . GLU B 1 57 ? 23.169 27.875 34.665 1.00 17.46 333 GLU B O 1
ATOM 975 N N . ASP B 1 58 ? 23.124 29.473 33.078 1.00 21.52 334 ASP B N 1
ATOM 976 C CA . ASP B 1 58 ? 24.580 29.600 33.104 1.00 21.39 334 ASP B CA 1
ATOM 977 C C . ASP B 1 58 ? 25.133 30.265 34.357 1.00 18.74 334 ASP B C 1
ATOM 978 O O . ASP B 1 58 ? 26.339 30.272 34.571 1.00 17.83 334 ASP B O 1
ATOM 983 N N . LEU B 1 59 ? 24.251 30.804 35.193 1.00 16.60 335 LEU B N 1
ATOM 984 C CA . LEU B 1 59 ? 24.694 31.461 36.419 1.00 16.90 335 LEU B CA 1
ATOM 985 C C . LEU B 1 59 ? 24.613 30.569 37.647 1.00 18.66 335 LEU B C 1
ATOM 986 O O . LEU B 1 59 ? 24.851 31.033 38.764 1.00 16.78 335 LEU B O 1
ATOM 991 N N . VAL B 1 60 ? 24.270 29.294 37.457 1.00 14.61 336 VAL B N 1
ATOM 992 C CA . VAL B 1 60 ? 24.182 28.367 38.586 1.00 15.78 336 VAL B CA 1
ATOM 993 C C . VAL B 1 60 ? 24.964 27.093 38.310 1.00 15.50 336 VAL B C 1
ATOM 994 O O . VAL B 1 60 ? 25.155 26.708 37.152 1.00 17.77 336 VAL B O 1
ATOM 998 N N . GLU B 1 61 ? 25.393 26.436 39.381 1.00 15.80 337 GLU B N 1
ATOM 999 C CA . GLU B 1 61 ? 26.174 25.212 39.273 1.00 17.53 337 GLU B CA 1
ATOM 1000 C C . GLU B 1 61 ? 25.605 24.097 40.139 1.00 20.37 337 GLU B C 1
ATOM 1001 O O . GLU B 1 61 ? 24.880 24.347 41.097 1.00 16.51 337 GLU B O 1
ATOM 1007 N N . GLU B 1 62 ? 25.946 22.862 39.794 1.00 22.91 338 GLU B N 1
ATOM 1008 C CA . GLU B 1 62 ? 25.495 21.720 40.567 1.00 28.66 338 GLU B CA 1
ATOM 1009 C C . GLU B 1 62 ? 26.228 21.757 41.904 1.00 30.69 338 GLU B C 1
ATOM 1010 O O . GLU B 1 62 ? 27.350 22.262 41.990 1.00 31.71 338 GLU B O 1
ATOM 1016 N N . VAL B 1 63 ? 25.591 21.239 42.947 1.00 33.53 339 VAL B N 1
ATOM 1017 C CA . VAL B 1 63 ? 26.194 21.223 44.273 1.00 37.11 339 VAL B CA 1
ATOM 1018 C C . VAL B 1 63 ? 26.543 19.793 44.682 1.00 40.61 339 VAL B C 1
ATOM 1019 O O . VAL B 1 63 ? 25.947 18.860 44.099 1.00 42.59 339 VAL B O 1
ATOM 1023 N N . GLY B 1 64 ? 27.397 19.624 45.582 1.00 42.72 340 GLY B N 1
#

Foldseek 3Di:
DCCFDKFFQAWADDDPPFFAHTGHGGWWRDDDQDPPQKWTATVVVRDIGMDGNVGIGTDGD/DADKFFQAWADDDPPFFADTGGGGWWDDPDCPDQQKWTATVVVRGTGMDGVVRIGGD

B-factor: mean 19.2, std 9.5, range [7.4, 51.84]

Solvent-accessible surface area: 6830 Å² total

Organism: Homo sapiens (NCBI:txid9606)

InterPro domains:
  IPR000008 C2 domain [PF00168] (595-692)
  IPR000008 C2 domain [PS50004] (577-690)
  IPR000008 C2 domain [SM00239] (595-689)
  IPR000980 SH2 domain [PF00017] (181-256)
  IPR000980 SH2 domain [PF00017] (351-426)
  IPR000980 SH2 domain [PS50001] (181-272)
  IPR000980 SH2 domain [PS50001] (351-441)
  IPR000980 SH2 domain [SM00252] (179-262)
  IPR000980 SH2 domain [SM00252] (349-432)
  IPR001452 SH3 domain [PF00018] (285-331)
  IPR001452 SH3 domain [PS50002] (279-341)
  IPR001452 SH3 domain [SM00326] (282-340)
  IPR001849 Pleckstrin homology domain [PF00169] (476-576)
  IPR001849 Pleckstrin homology domain [PS50003] (474-577)
  IPR001849 Pleckstrin homology domain [SM00233] (475-579)
  IPR001936 Ras GTPase-activating domain [PF00616] (838-942)
  IPR001936 Ras GTPase-activating domain [PS50018] (748-942)
  IPR001936 Ras GTPase-activating domain [SM00323] (698-1044)
  IPR008936 Rho GTPase activation protein [G3DSA:1.10.506.10] (721-1015)
  IPR008936 Rho GTPase activation protein [G3DSA:1.10.506.10] (806-981)

GO terms:
  GO:0005737 cytoplasm (C, IDA)
  GO:0048013 ephrin receptor signaling pathway (P, IMP)
  GO:0005096 GTPase activator activity (F, IDA)
  GO:0001525 angiogenesis (P, IMP)
  GO:0005515 protein binding (F, IPI)
  GO:0005096 GTPase activator activity (F, EXP)
  GO:0003924 GTPase activity (F, TAS)
  GO:0005829 cytosol (C, TAS)
  GO:0048013 ephrin receptor signaling pathway (P, TAS)
  GO:0005829 cytosol (C, IDA)
  GO:0001784 phosphotyrosine residue binding (F, IPI)
  GO:0001953 negative regulation of cell-matrix adhesion (P, IDA)
  GO:0043066 negative regulation of 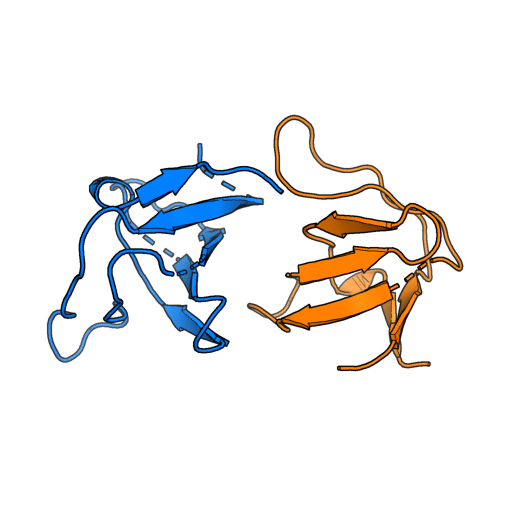apoptotic process (P, IDA)
  GO:0030833 regulation of actin filament polymerization (P, IDA)
  GO:0007162 negative regulation of cell adhesion (P, IDA)
  GO:0007165 signal transduction (P, IDA)
  GO:0048514 blood vessel morphogenesis (P, IMP)
  GO:0051020 GTPase binding (F, IPI)
  GO:0005102 signaling receptor binding (F, IPI)

Nearest PDB structures (foldseek):
  3rbb-assembly1_B  TM=8.877E-01  e=3.597E-03  Homo sapiens
  3vs3-assembly2_B  TM=9.110E-01  e=8.609E-03  Homo sapiens
  2iim-assembly1_A  TM=8.732E-01  e=6.436E-03  Homo sapiens
  6b29-assembly1_A  TM=8.194E-01  e=3.907E-02  Homo sapiens
  2i0n-assembly1_A  TM=7.248E-01  e=1.489E-01  Dictyostelium discoideum

=== Feature glossary ===
The record interleaves many kinds of information about one protein. Here is each kind framed as the question it answers.

Q: Are the domains correctly placed relative to each other?
A: Predicted aligned error is AlphaFold's pairwise confidence. Unlike pLDDT (per-residue), PAE is per-residue-pair and captures whether two parts of the structure are correctly placed relative to each other. Units are ångströms of expected positional error.

Q: Which residues are in helices, strands, or loops?
A: Eight-state secondary structure (DSSP): H is the canonical α-helix, G the tighter 3₁₀-helix, I the wider π-helix; E/B are β-structure, T and S are turns and bends, and '-' is everything else. DSSP derives these from the pattern of main-chain N–H···O=C hydrogen bonds, not from the sequence.

Q: What if only a Cα trace is available?
A: P-SEA three-state annotation labels each residue as helix, strand, or coil based purely on the geometry of the Cα trace. It serves as a fallback when the full backbone (and thus DSSP) is unavailable.

Q: What are the backbone torsion angles?
A: φ (phi) and ψ (psi) are the two rotatable backbone dihedrals per residue: φ is the C(i-1)–N–Cα–C torsion, ψ is the N–Cα–C–N(i+1) torsion, both in degrees on (−180°, 180°]. α-helical residues cluster near (−60°, −45°); β-strand residues near (−120°, +130°). A Ramachandran plot is simply a scatter of (φ, ψ) for every residue.

Q: What known structures does this most resemble?
A: Structural nearest neighbors (via Foldseek easy-search vs the PDB). Reported per hit: target PDB id, E-value, and alignment TM-score. A TM-score above ~0.5 is the conventional threshold for 'same fold'.

Q: What family and function is it annotated with?
A: Database cross-references. InterPro integrates a dozen domain/family signature databases into unified entries with residue-range hits. GO terms attach function/process/location labels with evidence codes. CATH codes position the fold in a four-level structural taxonomy. Organism is the NCBI-taxonomy species name.

Q: Which residues are buried vs exposed?
A: Solvent accessibility: the surface area of each residue that a 1.4 Å water probe can touch, in Å². When only backbone atoms are present the absolute values are lower than full-atom SASA (side chains contribute most of the area) and are flagged as backbone-only.

Q: What do the diagnostic plots show?
A: Three diagnostic plots accompany the record. The Cα contact map visualizes the tertiary structure as a 2D adjacency matrix (8 Å cutoff, sequence-local contacts suppressed). The Ramachandran plot shows the distribution of backbone (φ, ψ) torsions, with points in the α and β basins reflecting secondary structure content. The PAE plot shows AlphaFold's inter-residue confidence as a color matrix.

Q: What is the amino-aci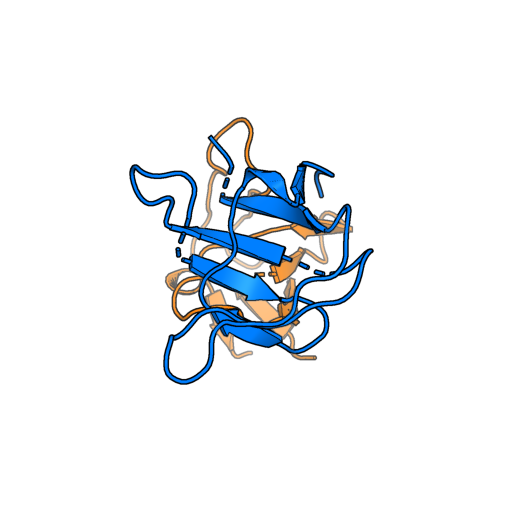d chain?
A: The amino-acid sequence is the protein's primary structure: the linear order of residues from the N-terminus to the C-terminus, written in one-letter code. Everything else here — the 3D coordinates, the secondary structure, the domain annotations — is ultimately a consequence of this string.

Q: What do the rendered images show?
A: The six renders are orthographic views along the three Cartesian axes in both directions. Representation (cartoon, sticks, or surface) and color scheme (sequence-rainbow or by-chain) vary across proteins so the training set covers all the common visualization conventions.

Q: Where is each backbone atom in 3D?
A: The mmCIF table is the protein's shape written out atom by atom. For each backbone N, Cα, C, and carbonyl O, it records an (x, y, z) coordinate triple in Å plus the residue type, chain letter, and residue number.

Q: How mobile is each atom in the crystal?
A: For experimental (PDB) structures, the B-factor (temperature factor) quantifies the positional spread of each atom in the crystal — a combination of thermal vibration and static disorder — in units of Å². High B-factors mark flexible loops or poorly resolved regions; low B-factors mark the rigid, well-ordered core.

Q: How big and how compact is the whole molecule?
A: Three whole-structure scalars: the radius of gyration (RMS distance of Cα from centroid, in Å), the count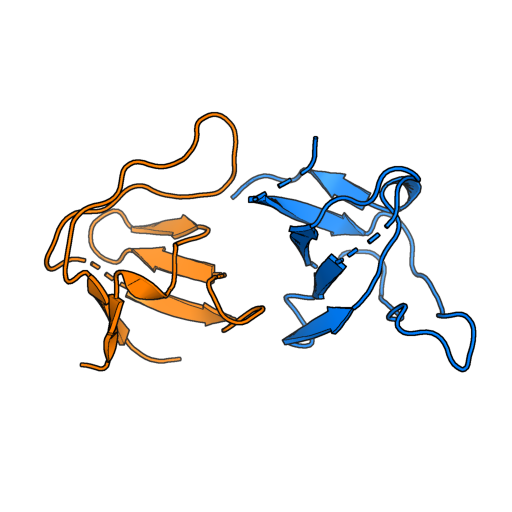 of Cα–Cα contacts (pairs closer than 8 Å and separated by more than four residues in sequence — i.e. tertiary, not local, contacts), and the bounding-box dimensions. Together they distinguish compact globular folds from extended fibres or disordered chains.

Q: What does the local fold look like, residue by residue?
A: A 3Di character summarizes, for each residue, the relative orientation of the Cα frame of its nearest spatial neighbor. Because it encodes fold topology rather than chemistry, 3Di alignments detect remote structural similarity that sequence alignment misses.

Q: How confident is the AlphaFold model at each residue?
A: For AlphaFold models, the B-factor field carries pLDDT — the model's own estimate of local accuracy on a 0–100 scale. Regions with pLDDT<50 should be treated as essentially unmodeled; they often correspond to intrinsically disordered segments.